Protein AF-A0A944BWU5-F1 (afdb_monomer_lite)

Sequence (115 aa):
PRGWYGGHYVAKLSKELPEDVLRQMHDYYAKLLSKYKDVVTVQDVVALTGYAKTTINNWCNRGVLKSFRKGQLFYIPKIFLTDFFCSLTFRSITRKSLWHIQTLNDFQRKMKQKK

Foldseek 3Di:
DPDPDDDLPLPLQPLDDPPVLLVLLLVLLCVVCVPDDQKDWLVVVCVQFVDDSVVSVVCPVVCLQPWDDDPPITIHGSSSVSVSCSHSVVSVDPDGDPNNSVSSVVSVVVVVVVD

pLDDT: mean 86.97, std 15.96, range [39.34, 97.88]

Secondary structure (DSSP, 8-state):
---SS-S-------SS--HHHHHHHHHHHHHHHTTS-SEEEHHHHHHHH---HHHHHHHHHTTSS--EEETTEEEEEHHHHHHHHHSHHHHT-SS--HHHHHHHHHHHHHHHHT-

Structure (mmCIF, N/CA/C/O backbone):
data_AF-A0A944BWU5-F1
#
_entry.id   AF-A0A944BWU5-F1
#
loop_
_atom_site.group_PDB
_atom_site.id
_atom_site.type_symbol
_atom_site.label_atom_id
_atom_site.label_alt_id
_atom_site.label_comp_id
_atom_site.label_asym_id
_atom_site.label_entity_id
_atom_site.label_seq_id
_atom_site.pdbx_PDB_ins_code
_atom_site.Cartn_x
_atom_site.Cartn_y
_atom_site.Cartn_z
_atom_site.occupancy
_atom_site.B_iso_or_equiv
_atom_site.auth_seq_id
_atom_site.auth_comp_id
_atom_site.auth_asym_id
_atom_site.auth_atom_id
_atom_site.pdbx_PDB_model_num
ATOM 1 N N . PRO A 1 1 ? 30.124 20.384 -2.200 1.00 46.97 1 PRO A N 1
ATOM 2 C CA . PRO A 1 1 ? 28.903 20.289 -1.358 1.00 46.97 1 PRO A CA 1
ATOM 3 C C . PRO A 1 1 ? 28.092 19.039 -1.724 1.00 46.97 1 PRO A C 1
ATOM 5 O O . PRO A 1 1 ? 27.801 18.835 -2.899 1.00 46.97 1 PRO A O 1
ATOM 8 N N . ARG A 1 2 ? 27.790 18.172 -0.746 1.00 41.72 2 ARG A N 1
ATOM 9 C CA . ARG A 1 2 ? 26.950 16.983 -0.966 1.00 41.72 2 ARG A CA 1
ATOM 10 C C . ARG A 1 2 ? 25.555 17.449 -1.392 1.00 41.72 2 ARG A C 1
ATOM 12 O O . ARG A 1 2 ? 24.922 18.211 -0.671 1.00 41.72 2 ARG A O 1
ATOM 19 N N . GLY A 1 3 ? 25.160 17.075 -2.608 1.00 43.88 3 GLY A N 1
ATOM 20 C CA . GLY A 1 3 ? 23.975 17.586 -3.287 1.00 43.88 3 GLY A CA 1
ATOM 21 C C . GLY A 1 3 ? 22.682 17.375 -2.501 1.00 43.88 3 GLY A C 1
ATOM 22 O O . GLY A 1 3 ? 22.483 16.346 -1.862 1.00 43.88 3 GLY A O 1
ATOM 23 N N . TRP A 1 4 ? 21.784 18.353 -2.621 1.00 55.75 4 TRP A N 1
ATOM 24 C CA . TRP A 1 4 ? 20.430 18.381 -2.048 1.00 55.75 4 TRP A CA 1
ATOM 25 C C . TRP A 1 4 ? 19.506 17.266 -2.588 1.00 55.75 4 TRP A C 1
ATOM 27 O O . TRP A 1 4 ? 18.405 17.049 -2.092 1.00 55.75 4 TRP A O 1
ATOM 37 N N . TYR A 1 5 ? 19.966 16.527 -3.600 1.00 57.19 5 TYR A N 1
ATOM 38 C CA . TYR A 1 5 ? 19.269 15.413 -4.229 1.00 57.19 5 TYR A CA 1
ATOM 39 C C . TYR A 1 5 ? 20.267 14.281 -4.466 1.00 57.19 5 TYR A C 1
ATOM 41 O O . TYR A 1 5 ? 21.086 14.367 -5.376 1.00 57.19 5 TYR A O 1
ATOM 49 N N . GLY A 1 6 ? 20.226 13.203 -3.686 1.00 46.81 6 GLY A N 1
ATOM 50 C CA . GLY A 1 6 ? 21.049 12.041 -4.030 1.00 46.81 6 GLY A CA 1
ATOM 51 C C . GLY A 1 6 ? 21.246 11.051 -2.902 1.00 46.81 6 GLY A C 1
ATOM 52 O O . GLY A 1 6 ? 22.306 11.010 -2.296 1.00 46.81 6 GLY A O 1
ATOM 53 N N . GLY A 1 7 ? 20.232 10.229 -2.640 1.00 39.34 7 GLY A N 1
ATOM 54 C CA . GLY A 1 7 ? 20.372 9.113 -1.699 1.00 39.34 7 GLY A CA 1
ATOM 55 C C . GLY A 1 7 ? 19.165 8.183 -1.610 1.00 39.34 7 GLY A C 1
ATOM 56 O O . GLY A 1 7 ? 19.299 7.050 -1.166 1.00 39.34 7 GLY A O 1
ATOM 57 N N . HIS A 1 8 ? 17.996 8.610 -2.090 1.00 40.91 8 HIS A N 1
ATOM 58 C CA . HIS A 1 8 ? 16.779 7.794 -2.089 1.00 40.91 8 HIS A CA 1
ATOM 59 C C . HIS 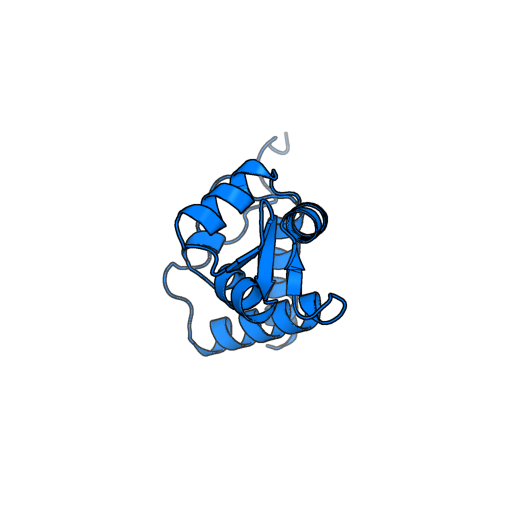A 1 8 ? 16.330 7.438 -3.507 1.00 40.91 8 HIS A C 1
ATOM 61 O O . HIS A 1 8 ? 15.151 7.557 -3.839 1.00 40.91 8 HIS A O 1
ATOM 67 N N . TYR A 1 9 ? 17.263 7.012 -4.364 1.00 41.94 9 TYR A N 1
ATOM 68 C CA . TYR A 1 9 ? 16.876 6.358 -5.611 1.00 41.94 9 TYR A CA 1
ATOM 69 C C . TYR A 1 9 ? 16.248 5.009 -5.259 1.00 41.94 9 TYR A C 1
ATOM 71 O O . TYR A 1 9 ? 16.925 3.991 -5.148 1.00 41.94 9 TYR A O 1
ATOM 79 N N . VAL A 1 10 ? 14.927 5.029 -5.064 1.00 48.59 10 VAL A N 1
ATOM 80 C CA . VAL A 1 10 ? 14.080 3.843 -5.163 1.00 48.59 10 VAL A CA 1
ATOM 81 C C . VAL A 1 10 ? 14.414 3.251 -6.518 1.00 48.59 10 VAL A C 1
ATOM 83 O O . VAL A 1 10 ? 14.166 3.906 -7.535 1.00 48.59 10 VAL A O 1
ATOM 86 N N . ALA A 1 11 ? 15.051 2.078 -6.546 1.00 48.56 11 ALA A N 1
ATOM 87 C CA . ALA A 1 11 ? 15.356 1.442 -7.817 1.00 48.56 11 ALA A CA 1
ATOM 88 C C . ALA A 1 11 ? 14.059 1.425 -8.625 1.00 48.56 11 ALA A C 1
ATOM 90 O O . ALA A 1 11 ? 13.015 1.012 -8.107 1.00 48.56 11 ALA A O 1
ATOM 91 N N . LYS A 1 12 ? 14.099 1.950 -9.852 1.00 52.25 12 LYS A N 1
ATOM 92 C CA . LYS A 1 12 ? 12.989 1.804 -10.787 1.00 52.25 12 LYS A CA 1
ATOM 93 C C . LYS A 1 12 ? 12.815 0.303 -10.978 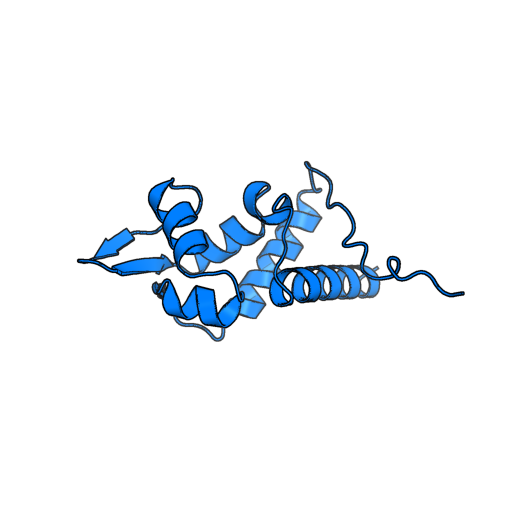1.00 52.25 12 LYS A C 1
ATOM 95 O O . LYS A 1 12 ? 13.557 -0.311 -11.737 1.00 52.25 12 LYS A O 1
ATOM 100 N N . LEU A 1 13 ? 11.905 -0.291 -10.211 1.00 59.88 13 LEU A N 1
ATOM 101 C CA . LEU A 1 13 ? 11.501 -1.674 -10.385 1.00 59.88 13 LEU A CA 1
ATOM 102 C C . LEU A 1 13 ? 11.042 -1.765 -11.840 1.00 59.88 13 LEU A C 1
ATOM 104 O O . LEU A 1 13 ? 10.187 -0.974 -12.253 1.00 59.88 13 LEU A O 1
ATOM 108 N N . SER A 1 14 ? 11.683 -2.642 -12.615 1.00 60.97 14 SER A N 1
ATOM 109 C CA . SER A 1 14 ? 11.356 -2.850 -14.025 1.00 60.97 14 SER A CA 1
ATOM 110 C C . SER A 1 14 ? 9.842 -3.016 -14.190 1.00 60.97 14 SER A C 1
ATOM 112 O O . SER A 1 14 ? 9.156 -3.499 -13.278 1.00 60.97 14 SER A O 1
ATOM 114 N N . LYS A 1 15 ? 9.306 -2.588 -15.342 1.00 62.59 15 LYS A N 1
ATOM 115 C CA . LYS A 1 15 ? 7.882 -2.789 -15.659 1.00 62.59 15 LYS A CA 1
ATOM 116 C C . LYS A 1 15 ? 7.513 -4.264 -15.477 1.00 62.59 15 LYS A C 1
ATOM 118 O O . LYS A 1 15 ? 6.523 -4.565 -14.807 1.00 62.59 15 LYS A O 1
ATOM 123 N N . GLU A 1 16 ? 8.400 -5.134 -15.944 1.00 70.56 16 GLU A N 1
ATOM 124 C CA . GLU A 1 16 ? 8.332 -6.582 -15.815 1.00 70.56 16 GLU A CA 1
ATOM 125 C C . GLU A 1 16 ? 9.338 -7.039 -14.762 1.00 70.56 16 GLU A C 1
ATOM 127 O O . GLU A 1 16 ? 10.549 -6.835 -14.896 1.00 70.56 16 GLU A O 1
ATOM 132 N N . LEU A 1 17 ? 8.812 -7.592 -13.672 1.00 79.06 17 LEU A N 1
ATOM 133 C CA . LEU A 1 17 ? 9.609 -8.285 -12.674 1.00 79.06 17 LEU A CA 1
ATOM 134 C C . LEU A 1 17 ? 9.542 -9.784 -12.953 1.00 79.06 17 LEU A C 1
ATOM 136 O O . LEU A 1 17 ? 8.456 -10.263 -13.282 1.00 79.06 17 LEU A O 1
ATOM 140 N N . PRO A 1 18 ? 10.650 -10.517 -12.758 1.00 86.38 18 PRO A N 1
ATOM 141 C CA . PRO A 1 18 ? 10.624 -11.972 -12.744 1.00 86.38 18 PRO A CA 1
ATOM 142 C C . PRO A 1 18 ? 9.546 -12.513 -11.790 1.00 86.38 18 PRO A C 1
ATOM 144 O O . PRO A 1 18 ? 9.296 -11.928 -10.728 1.00 86.38 18 PRO A O 1
ATOM 147 N N . GLU A 1 19 ? 8.898 -13.619 -12.160 1.00 85.94 19 GLU A N 1
ATOM 148 C CA . GLU A 1 19 ? 7.788 -14.199 -11.388 1.00 85.94 19 GLU A CA 1
ATOM 149 C C . GLU A 1 19 ? 8.194 -14.579 -9.959 1.00 85.94 19 GLU A C 1
ATOM 151 O O . GLU A 1 19 ? 7.423 -14.393 -9.016 1.00 85.94 19 GLU A O 1
ATOM 156 N N . ASP A 1 20 ? 9.428 -15.043 -9.766 1.00 87.75 20 ASP A N 1
ATOM 157 C CA . ASP A 1 20 ? 9.990 -15.365 -8.455 1.00 87.75 20 ASP A CA 1
ATOM 158 C C . ASP A 1 20 ? 10.113 -14.121 -7.563 1.00 87.75 20 ASP A C 1
ATOM 160 O O . ASP A 1 20 ? 9.850 -14.186 -6.359 1.00 87.75 20 ASP A O 1
ATOM 164 N N . VAL A 1 21 ? 10.467 -12.970 -8.141 1.00 88.81 21 VAL A N 1
ATOM 165 C CA . VAL A 1 21 ? 10.536 -11.691 -7.424 1.00 88.81 21 VAL A CA 1
ATOM 166 C C . VAL A 1 21 ? 9.133 -11.205 -7.074 1.00 88.81 21 VAL A C 1
ATOM 168 O O . VAL A 1 21 ? 8.918 -10.739 -5.955 1.00 88.81 21 VAL A O 1
ATOM 171 N N . LEU A 1 22 ? 8.166 -11.344 -7.989 1.00 89.50 22 LEU A N 1
ATOM 172 C CA . LEU A 1 22 ? 6.764 -11.003 -7.725 1.00 89.50 22 LEU A CA 1
ATOM 173 C C . LEU A 1 22 ? 6.176 -11.862 -6.606 1.00 89.50 22 LEU A C 1
ATOM 175 O O . LEU A 1 22 ? 5.549 -11.321 -5.697 1.00 89.50 22 LEU A O 1
ATOM 179 N N . ARG A 1 23 ? 6.438 -13.172 -6.614 1.00 92.06 23 ARG A N 1
ATOM 180 C CA . ARG A 1 23 ? 6.011 -14.084 -5.547 1.00 92.06 23 ARG A CA 1
ATOM 181 C C . ARG A 1 23 ? 6.607 -13.686 -4.198 1.00 92.06 23 ARG A C 1
ATOM 183 O O . ARG A 1 23 ? 5.886 -13.578 -3.211 1.00 92.06 23 ARG A O 1
ATOM 190 N N . GLN A 1 24 ? 7.901 -13.375 -4.158 1.00 93.38 24 GLN A N 1
ATOM 191 C CA . GLN A 1 24 ? 8.560 -12.917 -2.931 1.00 93.38 24 GLN A CA 1
ATOM 192 C C . GLN A 1 24 ? 8.033 -11.559 -2.444 1.00 93.38 24 GLN A C 1
ATOM 194 O O . GLN A 1 24 ? 7.915 -11.343 -1.236 1.00 93.38 24 GLN A O 1
ATOM 199 N N . MET A 1 25 ? 7.707 -10.643 -3.361 1.00 93.69 25 MET A N 1
ATOM 200 C CA . MET A 1 25 ? 7.100 -9.345 -3.047 1.00 93.69 25 MET A CA 1
ATOM 201 C C . MET A 1 25 ? 5.687 -9.521 -2.483 1.00 93.69 25 MET A C 1
ATOM 203 O O . MET A 1 25 ? 5.341 -8.891 -1.482 1.00 93.69 25 MET A O 1
ATOM 207 N N . HIS A 1 26 ? 4.907 -10.425 -3.073 1.00 95.06 26 HIS A N 1
ATOM 208 C CA . HIS A 1 26 ? 3.583 -10.789 -2.590 1.00 95.06 26 HIS A CA 1
ATOM 209 C C . HIS A 1 26 ? 3.655 -11.361 -1.168 1.00 95.06 26 HIS A C 1
ATOM 211 O O . HIS A 1 26 ? 2.995 -10.843 -0.267 1.00 95.06 26 HIS A O 1
ATOM 217 N N . ASP A 1 27 ? 4.525 -12.343 -0.921 1.00 95.81 27 ASP A N 1
ATOM 218 C CA . ASP A 1 27 ? 4.716 -12.933 0.412 1.00 95.81 27 ASP A CA 1
ATOM 219 C C . ASP A 1 27 ? 5.188 -11.895 1.444 1.00 95.81 27 ASP A C 1
ATOM 221 O O . ASP A 1 27 ? 4.762 -11.905 2.604 1.00 95.81 27 ASP A O 1
ATOM 225 N N . TYR A 1 28 ? 6.044 -10.956 1.027 1.00 95.69 28 TYR A N 1
ATOM 226 C CA . TYR A 1 28 ? 6.499 -9.853 1.870 1.00 95.69 28 TYR A CA 1
ATOM 227 C C . TYR A 1 28 ? 5.337 -8.958 2.320 1.00 95.69 28 TYR A C 1
ATOM 229 O O . TYR A 1 28 ? 5.196 -8.701 3.521 1.00 95.69 28 TYR A O 1
ATOM 237 N N . TYR A 1 29 ? 4.491 -8.506 1.390 1.00 96.06 29 TYR A N 1
ATOM 238 C CA . TYR A 1 29 ? 3.346 -7.660 1.727 1.00 96.06 29 TYR A CA 1
ATOM 239 C C . TYR A 1 29 ? 2.252 -8.428 2.467 1.00 96.06 29 TYR A C 1
ATOM 241 O O . TYR A 1 29 ? 1.701 -7.890 3.425 1.00 96.06 29 TYR A O 1
ATOM 249 N N . ALA A 1 30 ? 1.997 -9.692 2.121 1.00 96.00 30 ALA A N 1
ATOM 250 C CA . ALA A 1 30 ? 1.071 -10.550 2.856 1.00 96.00 30 ALA A CA 1
ATOM 251 C C . ALA A 1 30 ? 1.504 -10.707 4.323 1.00 96.00 30 ALA A C 1
ATOM 253 O O . ALA A 1 30 ? 0.691 -10.565 5.239 1.00 96.00 30 ALA A O 1
ATOM 254 N N . LYS A 1 31 ? 2.808 -10.903 4.571 1.00 95.44 31 LYS A N 1
ATOM 255 C CA . LYS A 1 31 ? 3.366 -10.941 5.928 1.00 95.44 31 LYS A CA 1
ATOM 256 C C . LYS A 1 31 ? 3.245 -9.592 6.635 1.00 95.44 31 LYS A C 1
ATOM 258 O O . LYS A 1 31 ? 2.926 -9.563 7.822 1.00 95.44 31 LYS A O 1
ATOM 263 N N . LEU A 1 32 ? 3.468 -8.479 5.939 1.00 94.12 32 LEU A N 1
ATOM 264 C CA . LEU A 1 32 ? 3.320 -7.135 6.509 1.00 94.12 32 LEU A CA 1
ATOM 265 C C . LEU A 1 32 ? 1.866 -6.863 6.927 1.00 94.12 32 LEU A C 1
ATOM 267 O O . LEU A 1 32 ? 1.618 -6.367 8.025 1.00 94.12 32 LEU A O 1
ATOM 271 N N . LEU A 1 33 ? 0.913 -7.261 6.085 1.00 94.75 33 LEU A N 1
ATOM 272 C CA . LEU A 1 33 ? -0.522 -7.089 6.304 1.00 94.75 33 LEU A CA 1
ATOM 273 C C . LEU A 1 33 ? -1.132 -8.130 7.256 1.00 94.75 33 LEU A C 1
ATOM 275 O O . LEU A 1 33 ? -2.286 -7.981 7.647 1.00 94.75 33 LEU A O 1
ATOM 279 N N . SER A 1 34 ? -0.382 -9.153 7.678 1.00 94.44 34 SER A N 1
ATOM 280 C CA . SER A 1 34 ? -0.891 -10.235 8.540 1.00 94.44 34 SER A CA 1
ATOM 281 C C . SER A 1 34 ? -1.434 -9.760 9.893 1.00 94.44 34 SER A C 1
ATOM 283 O O . SER A 1 34 ? -2.303 -10.410 10.463 1.00 94.44 34 SER A O 1
ATOM 285 N N . LYS A 1 35 ? -0.953 -8.611 10.384 1.00 92.38 35 LYS A N 1
ATOM 286 C CA . LYS A 1 35 ? -1.386 -7.986 11.644 1.00 92.38 35 LYS A CA 1
ATOM 287 C C . LYS A 1 35 ? -2.697 -7.201 11.523 1.00 92.38 35 LYS A C 1
ATOM 289 O O . LYS A 1 35 ? -3.238 -6.765 12.534 1.00 92.38 35 LYS A O 1
ATOM 294 N N . TYR A 1 36 ? -3.174 -6.972 10.301 1.00 93.94 36 TYR A N 1
ATOM 295 C CA . TYR A 1 36 ? -4.399 -6.231 10.024 1.00 93.94 36 TYR A CA 1
ATOM 296 C C . TYR A 1 36 ? -5.575 -7.193 9.837 1.00 93.94 36 TYR A C 1
ATOM 298 O O . TYR A 1 36 ? -5.402 -8.376 9.541 1.00 93.94 36 TYR A O 1
ATOM 306 N N . LYS A 1 37 ? -6.792 -6.664 9.994 1.00 94.44 37 LYS A N 1
ATOM 307 C CA . LYS A 1 37 ? -8.032 -7.405 9.732 1.00 94.44 37 LYS A CA 1
ATOM 308 C C . LYS A 1 37 ? -8.082 -7.875 8.273 1.00 94.44 37 LYS A C 1
ATOM 310 O O . LYS A 1 37 ? -7.507 -7.239 7.391 1.00 94.44 37 LYS A O 1
ATOM 315 N N . ASP A 1 38 ? -8.820 -8.954 8.009 1.00 95.69 38 ASP A N 1
ATOM 316 C CA . ASP A 1 38 ? -8.973 -9.503 6.650 1.00 95.69 38 ASP A CA 1
ATOM 317 C C . ASP A 1 38 ? -9.579 -8.507 5.664 1.00 95.69 38 ASP A C 1
ATOM 319 O O . ASP A 1 38 ? -9.259 -8.528 4.475 1.00 95.69 38 ASP A O 1
ATOM 323 N N . VAL A 1 39 ? -10.415 -7.605 6.175 1.00 96.62 39 VAL A N 1
ATOM 324 C CA . VAL A 1 39 ? -11.002 -6.498 5.433 1.00 96.62 39 VAL A CA 1
ATOM 325 C C . VAL A 1 39 ? -10.663 -5.203 6.155 1.00 96.62 39 VAL A C 1
ATOM 327 O O . VAL A 1 39 ? -10.937 -5.057 7.348 1.00 96.62 39 VAL A O 1
ATOM 330 N N . VAL A 1 40 ? -10.083 -4.260 5.418 1.00 96.69 40 VAL A N 1
ATOM 331 C CA . VAL A 1 40 ? -9.690 -2.940 5.916 1.00 96.69 40 VAL A CA 1
ATOM 332 C C . VAL A 1 40 ? -10.496 -1.842 5.234 1.00 96.69 40 VAL A C 1
ATOM 334 O O . VAL A 1 40 ? -10.993 -2.005 4.119 1.00 96.69 40 VAL A O 1
ATOM 337 N N . THR A 1 41 ? -10.648 -0.711 5.907 1.00 97.00 41 THR A N 1
ATOM 338 C CA . THR A 1 41 ? -11.294 0.474 5.341 1.00 97.00 41 THR A CA 1
ATOM 339 C C . THR A 1 41 ? -10.273 1.375 4.659 1.00 97.00 41 THR A C 1
ATOM 341 O O . THR A 1 41 ? -9.068 1.271 4.882 1.00 97.00 41 THR A O 1
ATOM 344 N N . VAL A 1 42 ? -10.749 2.341 3.874 1.00 96.69 42 VAL A N 1
ATOM 345 C CA . VAL A 1 42 ? -9.876 3.386 3.311 1.00 96.69 42 VAL A CA 1
ATOM 346 C C . VAL A 1 42 ? -9.076 4.099 4.400 1.00 96.69 42 VAL A C 1
ATOM 348 O O . VAL A 1 42 ? -7.907 4.394 4.181 1.00 96.69 42 VAL A O 1
ATOM 351 N N . GLN A 1 43 ? -9.665 4.348 5.573 1.00 96.12 43 GLN A N 1
ATOM 352 C CA . GLN A 1 43 ? -8.976 5.044 6.659 1.00 96.12 43 GLN A CA 1
ATOM 353 C C . GLN A 1 43 ? -7.796 4.228 7.203 1.00 96.12 43 GLN A C 1
ATOM 355 O O . GLN A 1 43 ? -6.736 4.793 7.464 1.00 96.12 43 GLN A O 1
ATOM 360 N N . ASP A 1 44 ? -7.948 2.906 7.296 1.00 96.44 44 ASP A N 1
ATOM 361 C CA . ASP A 1 44 ? -6.867 2.005 7.702 1.00 96.44 44 ASP A CA 1
ATOM 362 C C . ASP A 1 44 ? -5.726 2.017 6.675 1.00 96.44 44 ASP A C 1
ATOM 364 O O . ASP A 1 44 ? -4.553 2.063 7.041 1.00 96.44 44 ASP A O 1
ATOM 368 N N . VAL A 1 45 ? -6.053 2.041 5.375 1.00 96.50 45 VAL A N 1
ATOM 369 C CA . VAL A 1 45 ? -5.038 2.110 4.310 1.00 96.50 45 VAL A CA 1
ATOM 370 C C . VAL A 1 45 ? -4.354 3.481 4.279 1.00 96.50 45 VAL A C 1
ATOM 372 O O . VAL A 1 45 ? -3.148 3.541 4.033 1.00 96.50 45 VAL A O 1
ATOM 375 N N . VAL A 1 46 ? -5.066 4.577 4.576 1.00 97.38 46 VAL A N 1
ATOM 376 C CA . VAL A 1 46 ? -4.455 5.906 4.779 1.00 97.38 46 VAL A CA 1
ATOM 377 C C . VAL A 1 46 ? -3.446 5.838 5.922 1.00 97.38 46 VAL A C 1
ATOM 379 O O . VAL A 1 46 ? -2.302 6.246 5.742 1.00 97.38 46 VAL A O 1
ATOM 382 N N . ALA A 1 47 ? -3.848 5.290 7.071 1.00 96.75 47 ALA A N 1
ATOM 383 C CA . ALA A 1 47 ? -2.990 5.184 8.246 1.00 96.75 47 ALA A CA 1
ATOM 384 C C . ALA A 1 47 ? -1.757 4.300 7.993 1.00 96.75 47 ALA A C 1
ATOM 386 O O . ALA A 1 47 ? -0.661 4.636 8.431 1.00 96.75 47 ALA A O 1
ATOM 387 N N . LEU A 1 48 ? -1.918 3.201 7.250 1.00 95.38 48 LEU A N 1
ATOM 388 C CA . LEU A 1 48 ? -0.821 2.309 6.878 1.00 95.38 48 LEU A CA 1
ATOM 389 C C . LEU A 1 48 ? 0.144 2.968 5.887 1.00 95.38 48 LEU A C 1
ATOM 391 O O . LEU A 1 48 ? 1.351 2.979 6.096 1.00 95.38 48 LEU A O 1
ATOM 395 N N . THR A 1 49 ? -0.383 3.453 4.764 1.00 95.12 49 THR A N 1
ATOM 396 C CA . THR A 1 49 ? 0.439 3.806 3.598 1.00 95.12 49 THR A CA 1
ATOM 397 C C . THR A 1 49 ? 0.850 5.271 3.572 1.00 95.12 49 THR A C 1
ATOM 399 O O . THR A 1 49 ? 1.759 5.632 2.826 1.00 95.12 49 THR A O 1
ATOM 402 N N . GLY A 1 50 ? 0.177 6.135 4.331 1.00 96.19 50 GLY A N 1
ATOM 403 C CA . GLY A 1 50 ? 0.382 7.582 4.313 1.00 96.19 50 GLY A CA 1
ATOM 404 C C . GLY A 1 50 ? -0.101 8.276 3.034 1.00 96.19 50 GLY A C 1
ATOM 405 O O . GLY A 1 50 ? 0.187 9.455 2.842 1.00 96.19 50 GLY A O 1
ATOM 406 N N . TYR A 1 51 ? -0.810 7.580 2.138 1.00 97.06 51 TYR A N 1
ATOM 407 C CA . TYR A 1 51 ? -1.467 8.228 1.002 1.00 97.06 51 TYR A CA 1
ATOM 408 C C . TYR A 1 51 ? -2.715 8.987 1.450 1.00 97.06 51 TYR A C 1
ATOM 410 O O . TYR A 1 51 ? -3.441 8.549 2.339 1.00 97.06 51 TYR A O 1
ATOM 418 N N . ALA A 1 52 ? -3.004 10.113 0.795 1.00 96.88 52 ALA A N 1
ATOM 419 C CA . ALA A 1 52 ? -4.207 10.884 1.078 1.00 96.88 52 ALA A CA 1
ATOM 420 C C . ALA A 1 52 ? -5.477 10.057 0.812 1.00 96.88 52 ALA A C 1
ATOM 422 O O . ALA A 1 52 ? -5.562 9.318 -0.172 1.00 96.88 52 ALA A O 1
ATOM 423 N N . LYS A 1 53 ? -6.509 10.254 1.641 1.00 96.75 53 L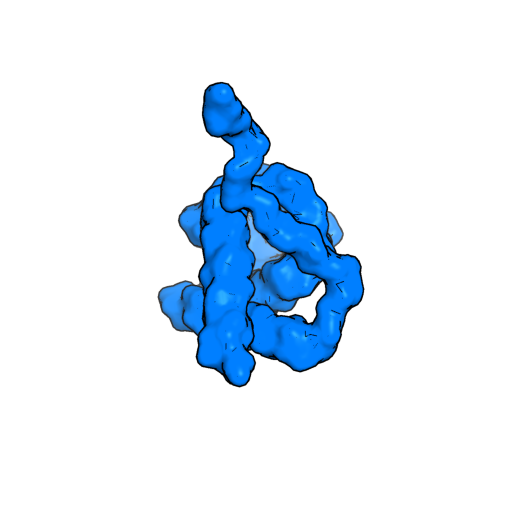YS A N 1
ATOM 424 C CA . LYS A 1 53 ? -7.813 9.575 1.520 1.00 96.75 53 LYS A CA 1
ATOM 425 C C . LYS A 1 53 ? -8.408 9.671 0.111 1.00 96.75 53 LYS A C 1
ATOM 427 O O . LYS A 1 53 ? -8.925 8.687 -0.411 1.00 96.75 53 LYS A O 1
ATOM 432 N N . THR A 1 54 ? -8.297 10.838 -0.522 1.00 96.69 54 THR A N 1
ATOM 433 C CA . THR A 1 54 ? -8.758 11.083 -1.900 1.00 96.69 54 THR A CA 1
ATOM 434 C C . THR A 1 54 ? -8.047 10.197 -2.920 1.00 96.69 54 THR A C 1
ATOM 436 O O . THR A 1 54 ? -8.681 9.699 -3.843 1.00 96.69 54 THR A O 1
ATOM 439 N N . THR A 1 55 ? -6.752 9.937 -2.733 1.00 96.50 55 THR A N 1
ATOM 440 C CA . THR A 1 55 ? -5.961 9.075 -3.623 1.00 96.50 55 THR A CA 1
ATOM 441 C C . THR A 1 55 ? -6.447 7.631 -3.556 1.00 96.50 55 THR A C 1
ATOM 443 O O . THR A 1 55 ? -6.691 7.015 -4.591 1.00 96.50 55 THR A O 1
ATOM 446 N N . ILE A 1 56 ? -6.662 7.115 -2.346 1.00 97.19 56 ILE A N 1
ATOM 447 C CA . ILE A 1 56 ? -7.136 5.742 -2.144 1.00 97.19 56 ILE A CA 1
ATOM 448 C C . ILE A 1 56 ? -8.566 5.584 -2.668 1.00 97.19 56 ILE A C 1
ATOM 450 O O . ILE A 1 56 ? -8.846 4.643 -3.405 1.00 97.19 56 ILE A O 1
ATOM 454 N N . ASN A 1 57 ? -9.448 6.548 -2.381 1.00 96.56 57 ASN A N 1
ATOM 455 C CA . ASN A 1 57 ? -10.797 6.574 -2.951 1.00 96.56 57 ASN A CA 1
ATOM 456 C C . ASN A 1 57 ? -10.771 6.570 -4.484 1.00 96.56 57 ASN A C 1
ATOM 458 O O . ASN A 1 57 ? -11.553 5.856 -5.102 1.00 96.56 57 ASN A O 1
ATOM 462 N N . ASN A 1 58 ? -9.860 7.322 -5.107 1.00 96.62 58 ASN A N 1
ATOM 463 C CA . ASN A 1 58 ? -9.716 7.324 -6.560 1.00 96.62 58 ASN A CA 1
ATOM 464 C C . ASN A 1 58 ? -9.258 5.963 -7.099 1.00 96.62 58 ASN A C 1
ATOM 466 O O . ASN A 1 58 ? -9.734 5.548 -8.154 1.00 96.62 58 ASN A O 1
ATOM 470 N N . TRP A 1 59 ? -8.378 5.242 -6.398 1.00 97.00 59 TRP A N 1
ATOM 471 C CA . TRP A 1 59 ? -8.008 3.879 -6.792 1.00 97.00 59 TRP A CA 1
ATOM 472 C C . TRP A 1 59 ? -9.183 2.907 -6.703 1.00 97.00 59 TRP A C 1
ATOM 474 O O . TRP A 1 59 ? -9.367 2.119 -7.630 1.00 97.00 59 TRP A O 1
ATOM 484 N N . CYS A 1 60 ? -9.993 2.999 -5.645 1.00 96.75 60 CYS A N 1
ATOM 485 C CA . CYS A 1 60 ? -11.202 2.189 -5.490 1.00 96.75 60 CYS A CA 1
ATOM 486 C C . CYS A 1 60 ? -12.244 2.509 -6.572 1.00 96.75 60 CYS A C 1
ATOM 488 O O . CYS A 1 60 ? -12.708 1.609 -7.266 1.00 96.75 60 CYS A O 1
ATOM 490 N N . ASN A 1 61 ? -12.564 3.792 -6.772 1.00 96.44 61 ASN A N 1
ATOM 491 C CA . ASN A 1 61 ? -13.551 4.244 -7.760 1.00 96.44 61 ASN A CA 1
ATOM 492 C C . ASN A 1 61 ? -13.179 3.851 -9.193 1.00 96.44 61 ASN A C 1
ATOM 494 O O . ASN A 1 61 ? -14.049 3.531 -9.993 1.00 96.44 61 ASN A O 1
ATOM 498 N N . ARG A 1 62 ? -11.884 3.871 -9.525 1.00 95.12 62 ARG A N 1
ATOM 499 C CA . ARG A 1 62 ? -11.390 3.482 -10.853 1.00 95.12 62 ARG A CA 1
ATOM 500 C C . ARG A 1 62 ? -11.230 1.968 -11.023 1.00 95.12 62 ARG A C 1
ATOM 502 O O . ARG A 1 62 ? -10.761 1.542 -12.072 1.00 95.12 62 ARG A O 1
ATOM 509 N N . GLY A 1 63 ? -11.532 1.169 -9.997 1.00 94.69 63 GLY A N 1
ATOM 510 C CA . GLY A 1 63 ? -11.366 -0.287 -10.018 1.00 94.69 63 GLY A CA 1
ATOM 511 C C . GLY A 1 63 ? -9.909 -0.763 -10.048 1.00 94.69 63 GLY A C 1
ATOM 512 O O . GLY A 1 63 ? -9.661 -1.956 -10.195 1.00 94.69 63 GLY A O 1
ATOM 513 N N . VAL A 1 64 ? -8.941 0.146 -9.890 1.00 95.56 64 VAL A N 1
ATOM 514 C CA . VAL A 1 64 ? -7.510 -0.192 -9.835 1.00 95.56 64 VAL A CA 1
ATOM 515 C C . VAL A 1 64 ? -7.205 -0.945 -8.542 1.00 95.56 64 VAL A C 1
ATOM 517 O O . VAL A 1 64 ? -6.479 -1.936 -8.548 1.00 95.56 64 VAL A O 1
ATOM 520 N N . LEU A 1 65 ? -7.782 -0.478 -7.432 1.00 96.94 65 LEU A N 1
ATOM 521 C CA . LEU A 1 65 ? -7.794 -1.201 -6.170 1.00 96.94 65 LEU A CA 1
ATOM 522 C C . LEU A 1 65 ? -9.158 -1.869 -6.020 1.00 96.94 65 LEU A C 1
ATOM 524 O O . LEU A 1 65 ? -10.168 -1.199 -5.783 1.00 96.94 65 LEU A O 1
ATOM 528 N N . LYS A 1 66 ? -9.184 -3.197 -6.165 1.00 96.88 66 LYS A N 1
ATOM 529 C CA . LYS A 1 66 ? -10.407 -3.978 -5.971 1.00 96.88 66 LYS A CA 1
ATOM 530 C C . LYS A 1 66 ? -10.929 -3.755 -4.554 1.00 96.88 66 LYS A C 1
ATOM 532 O O . LYS A 1 66 ? -10.203 -3.891 -3.570 1.00 96.88 66 LYS A O 1
ATOM 537 N N . SER A 1 67 ? -12.198 -3.399 -4.465 1.00 96.88 67 SER A N 1
ATOM 538 C CA . SER A 1 67 ? -12.889 -3.108 -3.216 1.00 96.88 67 SER A CA 1
ATOM 539 C C . SER A 1 67 ? -14.385 -3.288 -3.420 1.00 96.88 67 SER A C 1
ATOM 541 O O . SER A 1 67 ? -14.869 -3.309 -4.552 1.00 96.88 67 SER A O 1
ATOM 543 N N . PHE A 1 68 ? -15.120 -3.416 -2.324 1.00 95.62 68 PHE A N 1
ATOM 544 C CA . PHE A 1 68 ? -16.575 -3.365 -2.341 1.00 95.62 68 PHE A CA 1
ATOM 545 C C . PHE A 1 68 ? -17.053 -2.213 -1.467 1.00 95.62 68 PHE A C 1
ATOM 547 O O . PHE A 1 68 ? -16.370 -1.774 -0.539 1.00 95.62 68 PHE A O 1
ATOM 554 N N . ARG A 1 69 ? -18.230 -1.687 -1.787 1.00 93.81 69 ARG A N 1
ATOM 555 C CA . ARG A 1 69 ? -18.805 -0.536 -1.097 1.00 93.81 69 ARG A CA 1
ATOM 556 C C . ARG A 1 69 ? -19.989 -0.986 -0.255 1.00 93.81 69 ARG A C 1
ATOM 558 O O . ARG A 1 69 ? -20.853 -1.707 -0.740 1.00 93.81 69 ARG A O 1
ATOM 565 N N . LYS A 1 70 ? -20.048 -0.526 0.995 1.00 92.94 70 LYS A N 1
ATOM 566 C CA . LYS A 1 70 ? -21.227 -0.652 1.861 1.00 92.94 70 LYS A CA 1
ATOM 567 C C . LYS A 1 70 ? -21.548 0.736 2.407 1.00 92.94 70 LYS A C 1
ATOM 569 O O . LYS A 1 70 ? -20.771 1.314 3.166 1.00 92.94 70 LYS A O 1
ATOM 574 N N . GLY A 1 71 ? -22.664 1.304 1.950 1.00 91.94 71 GLY A N 1
ATOM 575 C CA . GLY A 1 71 ? -23.005 2.705 2.201 1.00 91.94 71 GLY A CA 1
ATOM 576 C C . GLY A 1 71 ? -21.986 3.666 1.577 1.00 91.94 71 GLY A C 1
ATOM 577 O O . GLY A 1 71 ? -21.672 3.580 0.391 1.00 91.94 71 GLY A O 1
ATOM 578 N N . GLN A 1 72 ? -21.449 4.588 2.376 1.00 89.81 72 GLN A N 1
ATOM 579 C CA . GLN A 1 72 ? -20.453 5.576 1.930 1.00 89.81 72 GLN A CA 1
ATOM 580 C C . GLN A 1 72 ? -18.997 5.115 2.112 1.00 89.81 72 GLN A C 1
ATOM 582 O O . GLN A 1 72 ? -18.072 5.885 1.857 1.00 89.81 72 GLN A O 1
ATOM 587 N N . LEU A 1 73 ? -18.778 3.872 2.551 1.00 92.50 73 LEU A N 1
ATOM 588 C CA . LEU A 1 73 ? -17.453 3.346 2.866 1.00 92.50 73 LEU A CA 1
ATOM 589 C C . LEU A 1 73 ? -17.023 2.259 1.882 1.00 92.50 73 LEU A C 1
ATOM 591 O O . LEU A 1 73 ? -17.807 1.382 1.511 1.00 92.50 73 LEU A O 1
ATOM 595 N N . PHE A 1 74 ? -15.745 2.312 1.509 1.00 97.19 74 PHE A N 1
ATOM 596 C CA . PHE A 1 74 ? -15.059 1.237 0.803 1.00 97.19 74 PHE A CA 1
ATOM 597 C C . PHE A 1 74 ? -14.405 0.279 1.793 1.00 97.19 74 PHE A C 1
ATOM 599 O O . PHE A 1 74 ? -13.730 0.698 2.738 1.00 97.19 74 PHE A O 1
ATOM 606 N N . TYR A 1 75 ? -14.579 -1.001 1.500 1.00 97.06 75 TYR A N 1
ATOM 607 C CA . TYR A 1 75 ? -14.006 -2.132 2.201 1.00 97.06 75 TYR A CA 1
ATOM 608 C C . TYR A 1 75 ? -13.082 -2.876 1.241 1.00 97.06 75 TYR A C 1
ATOM 610 O O . TYR A 1 75 ? -13.457 -3.215 0.115 1.00 97.06 75 TYR A O 1
ATOM 618 N N . ILE A 1 76 ? -11.849 -3.086 1.682 1.00 97.88 76 ILE A N 1
ATOM 619 C CA . ILE A 1 76 ? -10.752 -3.600 0.873 1.00 97.88 76 ILE A CA 1
ATOM 620 C C . ILE A 1 76 ? -10.244 -4.875 1.552 1.00 97.88 76 ILE A C 1
ATOM 622 O O . ILE A 1 76 ? -9.624 -4.799 2.614 1.00 97.88 76 ILE A O 1
ATOM 626 N N . PRO A 1 77 ? -10.509 -6.061 0.985 1.00 97.69 77 PRO A N 1
ATOM 627 C CA . PRO A 1 77 ? -9.858 -7.293 1.410 1.00 97.69 77 PRO A CA 1
ATOM 628 C C . PRO A 1 77 ? -8.334 -7.180 1.315 1.00 97.69 77 PRO A C 1
ATOM 630 O O . PRO A 1 77 ? -7.805 -6.721 0.299 1.00 97.69 77 PRO A O 1
ATOM 633 N N . LYS A 1 78 ? -7.608 -7.644 2.337 1.00 96.19 78 LYS A N 1
ATOM 634 C CA . LYS A 1 78 ? -6.139 -7.557 2.375 1.00 96.19 78 LYS A CA 1
ATOM 635 C C . LYS A 1 78 ? -5.469 -8.264 1.194 1.00 96.19 78 LYS A C 1
ATOM 637 O O . LYS A 1 78 ? -4.439 -7.798 0.729 1.00 96.19 78 LYS A O 1
ATOM 642 N N . ILE A 1 79 ? -6.082 -9.327 0.665 1.00 95.94 79 ILE A N 1
ATOM 643 C CA . ILE A 1 79 ? -5.610 -10.029 -0.539 1.00 95.94 79 ILE A CA 1
ATOM 644 C C . ILE A 1 79 ? -5.522 -9.084 -1.746 1.00 95.94 79 ILE A C 1
ATOM 646 O O . ILE A 1 79 ? -4.492 -9.013 -2.404 1.00 95.94 79 ILE A O 1
ATOM 650 N N . PHE A 1 80 ? -6.544 -8.252 -1.959 1.00 97.50 80 PHE A N 1
ATOM 651 C CA . PHE A 1 80 ? -6.576 -7.290 -3.058 1.00 97.50 80 PHE A CA 1
ATOM 652 C C . PHE A 1 80 ? -5.596 -6.145 -2.838 1.00 97.50 80 PHE A C 1
ATOM 654 O O . PHE A 1 80 ? -5.058 -5.597 -3.798 1.00 97.50 80 PHE A O 1
ATOM 661 N N . LEU A 1 81 ? -5.348 -5.789 -1.578 1.00 96.44 81 LEU A N 1
ATOM 662 C CA . LEU A 1 81 ? -4.346 -4.795 -1.231 1.00 96.44 81 LEU A CA 1
ATOM 663 C C . LEU A 1 81 ? -2.923 -5.313 -1.507 1.00 96.44 81 LEU A C 1
ATOM 665 O O . LEU A 1 81 ? -2.117 -4.577 -2.073 1.00 96.44 81 LEU A O 1
ATOM 669 N N . THR A 1 82 ? -2.635 -6.577 -1.181 1.00 96.75 82 THR A N 1
ATOM 670 C CA . THR A 1 82 ? -1.362 -7.244 -1.508 1.00 96.75 82 THR A CA 1
ATOM 671 C C . THR A 1 82 ? -1.134 -7.292 -3.019 1.00 96.75 82 THR A C 1
ATOM 673 O O . THR A 1 82 ? -0.078 -6.862 -3.489 1.00 96.75 82 THR A O 1
ATOM 676 N N . ASP A 1 83 ? -2.135 -7.737 -3.785 1.00 95.12 83 ASP A N 1
ATOM 677 C CA . ASP A 1 83 ? -2.080 -7.762 -5.253 1.00 95.12 83 ASP A CA 1
ATOM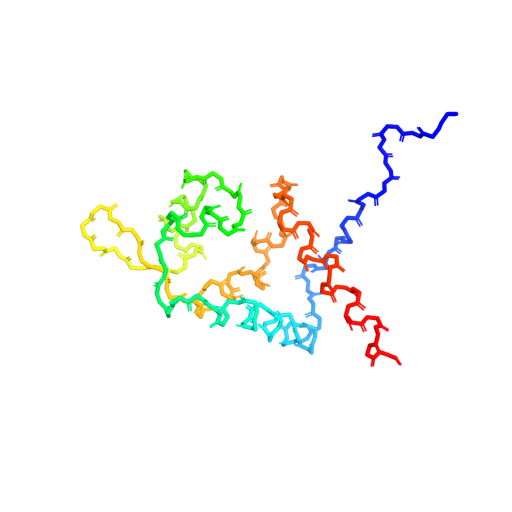 678 C C . ASP A 1 83 ? -1.825 -6.363 -5.820 1.00 95.12 83 ASP A C 1
ATOM 680 O O . ASP A 1 83 ? -0.968 -6.161 -6.685 1.00 95.12 83 ASP A O 1
ATOM 684 N N . PHE A 1 84 ? -2.538 -5.364 -5.293 1.00 96.25 84 PHE A N 1
ATOM 685 C CA . PHE A 1 84 ? -2.366 -3.980 -5.700 1.00 96.25 84 PHE A CA 1
ATOM 686 C C . PHE A 1 84 ? -0.951 -3.470 -5.410 1.00 96.25 84 PHE A C 1
ATOM 688 O O . PHE A 1 84 ? -0.365 -2.829 -6.280 1.00 96.25 84 PHE A O 1
ATOM 695 N N . PHE A 1 85 ? -0.352 -3.784 -4.260 1.00 94.88 85 PHE A N 1
ATOM 696 C CA . PHE A 1 85 ? 1.030 -3.390 -3.963 1.00 94.88 85 PHE A CA 1
ATOM 697 C C . PHE A 1 85 ? 2.056 -4.033 -4.905 1.00 94.88 85 PHE A C 1
ATOM 699 O O . PHE A 1 85 ? 3.068 -3.409 -5.229 1.00 94.88 85 PHE A O 1
ATOM 706 N N . CYS A 1 86 ? 1.776 -5.237 -5.407 1.00 92.06 86 CYS A N 1
ATOM 707 C CA . CYS A 1 86 ? 2.606 -5.906 -6.413 1.00 92.06 86 CYS A CA 1
ATOM 708 C C . CYS A 1 86 ? 2.355 -5.377 -7.840 1.00 92.06 86 CYS A C 1
ATOM 710 O O . CYS A 1 86 ? 3.196 -5.530 -8.735 1.00 92.06 86 CYS A O 1
ATOM 712 N N . SER A 1 87 ? 1.215 -4.719 -8.067 1.00 91.62 87 SER A N 1
ATOM 713 C CA . SER A 1 87 ? 0.811 -4.224 -9.382 1.00 91.62 87 SER A CA 1
ATOM 714 C C . SER A 1 87 ? 1.778 -3.185 -9.951 1.00 91.62 87 SER A C 1
ATOM 716 O O . SER A 1 87 ? 2.420 -2.409 -9.232 1.00 91.62 87 SER A O 1
ATOM 718 N N . LEU A 1 88 ? 1.843 -3.123 -11.285 1.00 89.06 88 LEU A N 1
ATOM 719 C CA . LEU A 1 88 ? 2.594 -2.077 -11.973 1.00 89.06 88 LEU A CA 1
ATOM 720 C C . LEU A 1 88 ? 2.081 -0.687 -11.589 1.00 89.06 88 LEU A C 1
ATOM 722 O O . LEU A 1 88 ? 2.890 0.211 -11.387 1.00 89.06 88 LEU A O 1
ATOM 726 N N . THR A 1 89 ? 0.764 -0.524 -11.428 1.00 90.12 89 THR A N 1
ATOM 727 C CA . THR A 1 89 ? 0.146 0.765 -11.106 1.00 90.12 89 THR A CA 1
ATOM 728 C C . THR A 1 89 ? 0.655 1.340 -9.793 1.00 90.12 89 THR A C 1
ATOM 730 O O . THR A 1 89 ? 0.965 2.529 -9.737 1.00 90.12 89 THR A O 1
ATOM 733 N N . PHE A 1 90 ? 0.785 0.513 -8.751 1.00 92.50 90 PHE A N 1
ATOM 734 C CA . PHE A 1 90 ? 1.348 0.957 -7.480 1.00 92.50 90 PHE A CA 1
ATOM 735 C C . PHE A 1 90 ? 2.841 1.265 -7.625 1.00 92.50 90 PHE A C 1
ATOM 737 O O . PHE A 1 90 ? 3.287 2.369 -7.307 1.00 92.50 90 PHE A O 1
ATOM 744 N N . ARG A 1 91 ? 3.615 0.343 -8.207 1.00 89.12 91 ARG A N 1
ATOM 745 C CA . ARG A 1 91 ? 5.064 0.514 -8.414 1.00 89.12 91 ARG A CA 1
ATOM 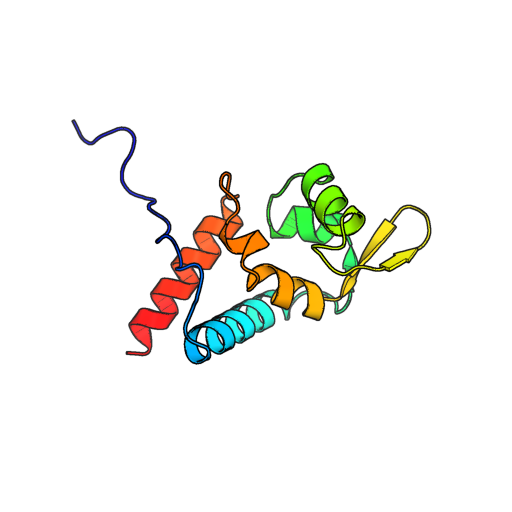746 C C . ARG A 1 91 ? 5.405 1.770 -9.226 1.00 89.12 91 ARG A C 1
ATOM 748 O O . ARG A 1 91 ? 6.392 2.454 -8.928 1.00 89.12 91 ARG A O 1
ATOM 755 N N . SER A 1 92 ? 4.572 2.122 -10.205 1.00 88.62 92 SER A N 1
ATOM 756 C CA . SER A 1 92 ? 4.764 3.271 -11.093 1.00 88.62 92 SER A CA 1
ATOM 757 C C . SER A 1 92 ? 4.355 4.620 -10.494 1.00 88.62 92 SER A C 1
ATOM 759 O O . SER A 1 92 ? 4.536 5.636 -11.159 1.00 88.62 92 SER A O 1
ATOM 761 N N . ILE A 1 93 ? 3.820 4.681 -9.266 1.00 90.69 93 ILE A N 1
ATOM 762 C CA . ILE A 1 93 ? 3.437 5.957 -8.638 1.00 90.69 93 ILE A CA 1
ATOM 763 C C . ILE A 1 93 ? 4.654 6.888 -8.556 1.00 90.69 93 ILE A C 1
ATOM 765 O O . ILE A 1 93 ? 5.645 6.558 -7.906 1.00 90.69 93 ILE A O 1
ATOM 769 N N . THR A 1 94 ? 4.579 8.073 -9.166 1.00 88.00 94 THR A N 1
ATOM 770 C CA . THR A 1 94 ? 5.691 9.038 -9.179 1.00 88.00 94 THR A CA 1
ATOM 771 C C . THR A 1 94 ? 5.951 9.638 -7.796 1.00 88.00 94 THR A C 1
ATOM 773 O O . THR A 1 94 ? 7.089 9.681 -7.334 1.00 88.00 94 THR A O 1
ATOM 776 N N . ARG A 1 95 ? 4.894 10.083 -7.105 1.00 90.12 95 ARG A N 1
ATOM 777 C CA . ARG A 1 95 ? 4.972 10.678 -5.761 1.00 90.12 95 ARG A CA 1
ATOM 778 C C . ARG A 1 95 ? 4.700 9.604 -4.708 1.00 90.12 95 ARG A C 1
ATOM 780 O O . ARG A 1 95 ? 3.558 9.373 -4.319 1.00 90.12 95 ARG A O 1
ATOM 787 N N . LYS A 1 96 ? 5.752 8.887 -4.315 1.00 92.56 96 LYS A N 1
ATOM 788 C CA . LYS A 1 96 ? 5.673 7.812 -3.317 1.00 92.56 96 LYS A CA 1
ATOM 789 C C . LYS A 1 96 ? 5.594 8.386 -1.903 1.00 92.56 96 LYS A C 1
ATOM 791 O O . LYS A 1 96 ? 6.291 9.347 -1.592 1.00 92.56 96 LYS A O 1
ATOM 796 N N . SER A 1 97 ? 4.762 7.783 -1.057 1.00 93.69 97 SER A N 1
ATOM 797 C CA . SER A 1 97 ? 4.769 8.076 0.376 1.00 93.69 97 SER A CA 1
ATOM 798 C C . SER A 1 97 ? 6.046 7.536 1.029 1.00 93.69 97 SER A C 1
ATOM 800 O O . SER A 1 97 ? 6.712 6.652 0.481 1.00 93.69 97 SER A O 1
ATOM 802 N N . LEU A 1 98 ? 6.381 8.032 2.223 1.00 93.50 98 LEU A N 1
ATOM 803 C CA . LEU A 1 98 ? 7.530 7.527 2.984 1.00 93.50 98 LEU A CA 1
ATOM 804 C C . LEU A 1 98 ? 7.413 6.024 3.252 1.00 93.50 98 LEU A C 1
ATOM 806 O O . LEU A 1 98 ? 8.378 5.296 3.036 1.00 93.50 98 LEU A O 1
ATOM 810 N N . TRP A 1 99 ? 6.221 5.552 3.628 1.00 95.38 99 TRP A N 1
ATOM 811 C CA . TRP A 1 99 ? 5.959 4.129 3.848 1.00 95.38 99 TRP A CA 1
ATOM 812 C C . TRP A 1 99 ? 6.222 3.294 2.590 1.00 95.38 99 TRP A C 1
ATOM 814 O O . TRP A 1 99 ? 6.861 2.245 2.652 1.00 95.38 99 TRP A O 1
ATOM 824 N N . HIS A 1 100 ? 5.790 3.773 1.420 1.00 94.00 100 HIS A N 1
ATOM 825 C CA . HIS A 1 100 ? 6.050 3.096 0.151 1.00 94.00 100 HIS A CA 1
ATOM 826 C C . HIS A 1 100 ? 7.563 2.999 -0.106 1.00 94.00 100 HIS A C 1
ATOM 828 O O . HIS A 1 100 ? 8.083 1.923 -0.390 1.00 94.00 100 HIS A O 1
ATOM 834 N N . ILE A 1 101 ? 8.295 4.106 0.042 1.00 92.00 101 ILE A N 1
ATOM 835 C CA . ILE A 1 101 ? 9.753 4.132 -0.149 1.00 92.00 101 ILE A CA 1
ATOM 836 C C . ILE A 1 101 ? 10.450 3.163 0.817 1.00 92.00 101 ILE A C 1
ATOM 838 O O . ILE A 1 101 ? 11.300 2.378 0.399 1.00 92.00 101 ILE A O 1
ATOM 842 N N . GLN A 1 102 ? 10.081 3.200 2.099 1.00 93.25 102 GLN A N 1
ATOM 843 C CA . GLN A 1 102 ? 10.658 2.350 3.140 1.00 93.25 102 GLN A CA 1
ATOM 844 C C . GLN A 1 102 ? 10.405 0.870 2.860 1.00 93.25 102 GLN A C 1
ATOM 846 O O . GLN A 1 102 ? 11.350 0.088 2.824 1.00 93.25 102 GLN A O 1
ATOM 851 N N . THR A 1 103 ? 9.159 0.493 2.575 1.00 93.44 103 THR A N 1
ATOM 852 C CA . THR A 1 103 ? 8.813 -0.910 2.318 1.00 93.44 103 THR A CA 1
ATOM 853 C C . THR A 1 103 ? 9.496 -1.473 1.077 1.00 93.44 103 THR A C 1
ATOM 855 O O . THR A 1 103 ? 9.915 -2.629 1.108 1.00 93.44 103 THR A O 1
ATOM 858 N N . LEU A 1 104 ? 9.677 -0.675 0.018 1.00 92.00 104 LEU A N 1
ATOM 859 C CA . LEU A 1 104 ? 10.456 -1.094 -1.151 1.00 92.00 104 LEU A CA 1
ATOM 860 C C . LEU A 1 104 ? 11.937 -1.294 -0.816 1.00 92.00 104 LEU A C 1
ATOM 862 O O . LEU A 1 104 ? 12.522 -2.299 -1.219 1.00 92.00 104 LEU A O 1
ATOM 866 N N . ASN A 1 105 ? 12.545 -0.374 -0.065 1.00 90.81 105 ASN A N 1
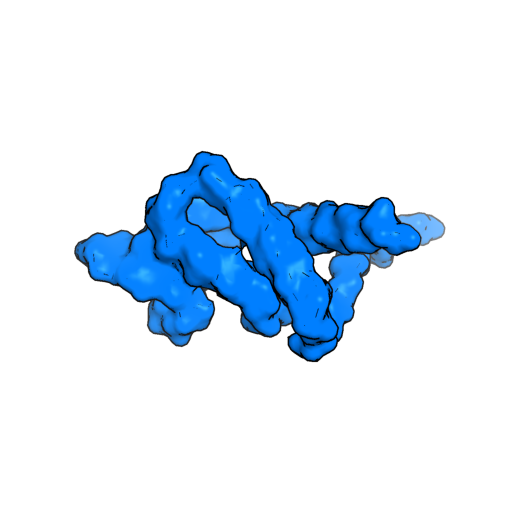ATOM 867 C CA . ASN A 1 105 ? 13.944 -0.505 0.347 1.00 90.81 105 ASN A CA 1
ATOM 868 C C . ASN A 1 105 ? 14.154 -1.728 1.252 1.00 90.81 105 ASN A C 1
ATOM 870 O O . ASN A 1 105 ? 15.128 -2.463 1.087 1.00 90.81 105 ASN A O 1
ATOM 874 N N . ASP A 1 106 ? 13.233 -1.975 2.181 1.00 92.69 106 ASP A N 1
ATOM 875 C CA . ASP A 1 106 ? 13.286 -3.126 3.082 1.00 92.69 106 ASP A CA 1
ATOM 876 C C . ASP A 1 106 ? 13.099 -4.445 2.336 1.00 92.69 106 ASP A C 1
ATOM 878 O O . ASP A 1 106 ? 13.825 -5.408 2.597 1.00 92.69 106 ASP A O 1
ATOM 882 N N . PHE A 1 107 ? 12.190 -4.485 1.358 1.00 91.19 107 PHE A N 1
ATOM 883 C CA . PHE A 1 107 ? 12.058 -5.624 0.457 1.00 91.19 107 PHE A CA 1
ATOM 884 C C . PHE A 1 107 ? 13.376 -5.894 -0.283 1.00 91.19 107 PHE A C 1
ATOM 886 O O . PHE A 1 107 ? 13.897 -7.007 -0.229 1.00 91.19 107 PHE A O 1
ATOM 893 N N . GLN A 1 108 ? 13.983 -4.871 -0.892 1.00 88.50 108 GLN A N 1
ATOM 894 C CA . GLN A 1 108 ? 15.262 -5.014 -1.597 1.00 88.50 108 GLN A CA 1
ATOM 895 C C . GLN A 1 108 ? 16.400 -5.493 -0.691 1.00 88.50 108 GLN A C 1
ATOM 897 O O . GLN A 1 108 ? 17.208 -6.324 -1.105 1.00 88.50 108 GLN A O 1
ATOM 902 N N . ARG A 1 109 ? 16.471 -4.996 0.548 1.00 89.12 109 ARG A N 1
ATOM 903 C CA . ARG A 1 109 ? 17.455 -5.454 1.541 1.00 89.12 109 ARG A CA 1
ATOM 904 C C . ARG A 1 109 ? 17.266 -6.932 1.873 1.00 89.12 109 ARG A C 1
ATOM 906 O O . ARG A 1 109 ? 18.241 -7.676 1.847 1.00 89.12 109 ARG A O 1
ATOM 913 N N . LYS A 1 110 ? 16.025 -7.371 2.109 1.00 88.56 110 LYS A N 1
ATOM 914 C CA . LYS A 1 110 ? 15.708 -8.788 2.363 1.00 88.56 110 LYS A CA 1
ATOM 915 C C . LYS A 1 110 ? 16.073 -9.687 1.183 1.00 88.56 110 LYS A C 1
ATOM 917 O O . LYS A 1 110 ? 16.576 -10.782 1.399 1.00 88.56 110 LYS A O 1
ATOM 922 N N . MET A 1 111 ? 15.863 -9.219 -0.046 1.00 85.50 111 MET A N 1
ATOM 923 C CA . MET A 1 111 ? 16.244 -9.959 -1.253 1.00 85.50 111 MET A CA 1
ATOM 924 C C . MET A 1 111 ? 17.765 -10.122 -1.380 1.00 85.50 111 MET A C 1
ATOM 926 O O . MET A 1 111 ? 18.229 -11.177 -1.793 1.00 85.50 111 MET A O 1
ATOM 930 N N . LYS A 1 112 ? 18.551 -9.106 -0.992 1.00 81.38 112 LYS A N 1
ATOM 931 C CA . LYS A 1 112 ? 20.023 -9.186 -1.002 1.00 81.38 112 LYS A CA 1
ATOM 932 C C . LYS A 1 112 ? 20.585 -10.144 0.048 1.00 81.38 112 LYS A C 1
ATOM 934 O O . LYS A 1 112 ? 21.605 -10.753 -0.214 1.00 81.38 112 LYS A O 1
ATOM 939 N N . GLN A 1 113 ? 19.937 -10.269 1.207 1.00 74.31 113 GLN A N 1
ATOM 940 C CA . GLN A 1 113 ? 20.371 -11.174 2.284 1.00 74.31 113 GLN A CA 1
ATOM 941 C C . GLN A 1 113 ? 20.061 -12.654 2.012 1.00 74.31 113 GLN A C 1
ATOM 943 O O . GLN A 1 113 ? 20.575 -13.515 2.713 1.00 74.31 113 GLN A O 1
ATOM 948 N N . LYS A 1 114 ? 19.182 -12.950 1.046 1.00 63.91 114 LYS A N 1
ATOM 949 C CA . LYS A 1 114 ? 18.827 -14.319 0.642 1.00 63.91 114 LYS A CA 1
ATOM 950 C C . LYS A 1 114 ? 19.695 -14.879 -0.495 1.00 63.91 114 LYS A C 1
ATOM 952 O O . LYS A 1 114 ? 19.539 -16.053 -0.816 1.00 63.91 114 LYS A O 1
ATOM 957 N N . LYS A 1 115 ? 20.520 -14.040 -1.127 1.00 52.59 115 LYS A N 1
ATOM 958 C CA . LYS A 1 115 ? 21.535 -14.452 -2.106 1.00 52.59 115 LYS A CA 1
ATOM 959 C C . LYS A 1 115 ? 22.815 -14.829 -1.381 1.00 52.59 115 LYS A C 1
ATOM 961 O O . LYS A 1 115 ? 23.461 -15.776 -1.865 1.00 52.59 115 LYS A O 1
#

Radius of gyration: 15.13 Å; chains: 1; bounding box: 52×36×28 Å